Protein AF-A0ABD3DGZ3-F1 (afdb_monomer_lite)

Foldseek 3Di:
DLVVVVLVQQVVLQVPVWWWFKKAFAADPVVRGTPLDMDTGTPDPVRVVVVQVVQAQPAPAWDDDPNDIDGDRDGDHDDDDPDHCPVHVVVVLVVLLPDDDPDPDQSNAMWGWVPIHSNPDPDTDTDGSD

Radius of gyration: 14.49 Å; chains: 1; bounding box: 34×34×34 Å

pLDDT: mean 85.49, std 11.87, range [53.28, 97.69]

InterPro domains:
  IPR007201 Mei2-like, C-terminal RNA recognition motif [PF04059] (12-95)
  IPR035979 RNA-binding domain superfamily [SSF54928] (22-64)

Organism: NCBI:txid1961234

Secondary structure (DSSP, 8-state):
-HHHHHHHHHHHHHHHT--EEEEE--EETTTTEE-S--EEEESSHHHHHHHHHHHTT-EEEEEEETTEEEEEEEE------SS--TT-HHHHHHHHHTS--S---GGGS-EEEEEEE-S--S--EEE---

Sequence (130 aa):
MRHFMLSFLDDYCKTHELEYDFLYLPMDFRKKDNLGYAFVNFTTSVAAQKFKDILQGYKWASFYCQGRLFTSKKVCVITWARIQGVTGVKALVERFKNSSFQCDRLDYLPVILDPPRNGCDRVTRIHLPL

Structure (mmCIF, N/CA/C/O backbone):
data_AF-A0ABD3DGZ3-F1
#
_entry.id   AF-A0ABD3DGZ3-F1
#
loop_
_atom_site.group_PDB
_atom_site.id
_atom_site.type_symbol
_atom_site.label_atom_id
_atom_site.label_alt_id
_atom_site.label_comp_id
_atom_site.label_asym_id
_atom_site.label_entity_id
_atom_site.label_seq_id
_atom_site.pdbx_PDB_ins_code
_atom_site.Cartn_x
_atom_site.Cartn_y
_atom_site.Cartn_z
_atom_site.occupancy
_atom_site.B_iso_or_equiv
_atom_site.auth_seq_id
_atom_site.auth_comp_id
_atom_site.auth_asym_id
_atom_site.auth_atom_id
_atom_site.pdbx_PDB_model_num
ATOM 1 N N . MET A 1 1 ? 12.430 0.367 -3.159 1.00 85.12 1 MET A N 1
ATOM 2 C CA . MET A 1 1 ? 11.124 1.060 -3.098 1.00 85.12 1 MET A CA 1
ATOM 3 C C . MET A 1 1 ? 9.988 0.162 -2.607 1.00 85.12 1 MET A C 1
ATOM 5 O O . MET A 1 1 ? 9.350 0.545 -1.641 1.00 85.12 1 MET A O 1
ATOM 9 N N . ARG A 1 2 ? 9.774 -1.049 -3.157 1.00 88.38 2 ARG A N 1
ATOM 10 C CA . ARG A 1 2 ? 8.766 -2.004 -2.633 1.00 88.38 2 ARG A CA 1
ATOM 11 C C . ARG A 1 2 ? 8.860 -2.227 -1.118 1.00 88.38 2 ARG A C 1
ATOM 13 O O . ARG A 1 2 ? 7.864 -2.092 -0.428 1.00 88.38 2 ARG A O 1
ATOM 20 N N . HIS A 1 3 ? 10.063 -2.488 -0.600 1.00 89.38 3 HIS A N 1
ATOM 21 C CA . HIS A 1 3 ? 10.276 -2.649 0.843 1.00 89.38 3 HIS A CA 1
ATOM 22 C C . HIS A 1 3 ? 9.888 -1.403 1.649 1.00 89.38 3 HIS A C 1
ATOM 24 O O . HIS A 1 3 ? 9.272 -1.536 2.695 1.00 89.38 3 HIS A O 1
ATOM 30 N N . PHE A 1 4 ? 10.221 -0.199 1.167 1.00 91.19 4 PHE A N 1
ATOM 31 C CA . PHE A 1 4 ? 9.792 1.044 1.816 1.00 91.19 4 PHE A CA 1
ATOM 32 C C . PHE A 1 4 ? 8.264 1.114 1.880 1.00 91.19 4 PHE A C 1
ATOM 34 O O . PHE A 1 4 ? 7.719 1.388 2.939 1.00 91.19 4 PHE A O 1
ATOM 41 N N . MET A 1 5 ? 7.581 0.795 0.776 1.00 93.12 5 MET A N 1
ATOM 42 C CA . MET A 1 5 ? 6.121 0.811 0.739 1.00 93.12 5 MET A CA 1
ATOM 43 C C . MET A 1 5 ? 5.504 -0.238 1.674 1.00 93.12 5 MET A C 1
ATOM 45 O O . MET A 1 5 ? 4.528 0.064 2.343 1.00 93.12 5 MET A O 1
ATOM 49 N N . LEU A 1 6 ? 6.083 -1.440 1.766 1.00 93.00 6 LEU A N 1
ATOM 50 C CA . LEU A 1 6 ? 5.641 -2.467 2.716 1.00 93.00 6 LEU A CA 1
ATOM 51 C C . LEU A 1 6 ? 5.806 -2.006 4.169 1.00 93.00 6 LEU A C 1
ATOM 53 O O . LEU A 1 6 ? 4.867 -2.118 4.943 1.00 93.00 6 LEU A O 1
ATOM 57 N N . SER A 1 7 ? 6.966 -1.446 4.529 1.00 92.56 7 SER A N 1
ATOM 58 C CA . SER A 1 7 ? 7.191 -0.895 5.873 1.00 92.56 7 SER A CA 1
ATOM 59 C C . SER A 1 7 ? 6.233 0.255 6.184 1.00 92.56 7 SER A C 1
ATOM 61 O O . SER A 1 7 ? 5.640 0.285 7.252 1.00 92.56 7 SER A O 1
ATOM 63 N N . PHE A 1 8 ? 6.025 1.157 5.223 1.00 94.12 8 PHE A N 1
ATOM 64 C CA . PHE A 1 8 ? 5.062 2.243 5.355 1.00 94.12 8 PHE A CA 1
ATOM 65 C C . PHE A 1 8 ? 3.645 1.708 5.602 1.00 94.12 8 PHE A C 1
ATOM 67 O O . PHE A 1 8 ? 2.985 2.154 6.530 1.00 94.12 8 PHE A O 1
ATOM 74 N N . LEU A 1 9 ? 3.174 0.733 4.815 1.00 95.62 9 LEU A N 1
ATOM 75 C CA . LEU A 1 9 ? 1.852 0.129 5.021 1.00 95.62 9 LEU A CA 1
ATOM 76 C C . LEU A 1 9 ? 1.741 -0.543 6.389 1.00 95.62 9 LEU A C 1
ATOM 78 O O . LEU A 1 9 ? 0.746 -0.332 7.077 1.00 95.62 9 LEU A O 1
ATOM 82 N N . ASP A 1 10 ? 2.757 -1.302 6.790 1.00 95.31 10 ASP A N 1
ATOM 83 C CA . ASP A 1 10 ? 2.805 -1.981 8.083 1.00 95.31 10 ASP A CA 1
ATOM 84 C C . ASP A 1 10 ? 2.661 -1.018 9.263 1.00 95.31 10 ASP A C 1
ATOM 86 O O . ASP A 1 10 ? 1.882 -1.299 10.170 1.00 95.31 10 ASP A O 1
ATOM 90 N N . ASP A 1 11 ? 3.349 0.126 9.245 1.00 94.25 11 ASP A N 1
ATOM 91 C CA . ASP A 1 11 ? 3.290 1.109 10.335 1.00 94.25 11 ASP A CA 1
ATOM 92 C C . ASP A 1 11 ? 1.857 1.632 10.549 1.00 94.25 11 ASP A C 1
ATOM 94 O O . ASP A 1 11 ? 1.362 1.722 11.681 1.00 94.25 11 ASP A O 1
ATOM 98 N N . TYR A 1 12 ? 1.148 1.927 9.454 1.00 94.56 12 TYR A N 1
ATOM 99 C CA . TYR A 1 12 ? -0.249 2.361 9.514 1.00 94.56 12 TYR A CA 1
ATOM 100 C C . TYR A 1 12 ? -1.194 1.220 9.882 1.00 94.56 12 TYR A C 1
ATOM 102 O O . TYR A 1 12 ? -2.108 1.435 10.681 1.00 94.56 12 TYR A O 1
ATOM 110 N N . CYS A 1 13 ? -0.976 0.027 9.330 1.00 95.81 13 CYS A N 1
ATOM 111 C CA . CYS A 1 13 ? -1.805 -1.144 9.598 1.00 95.81 13 CYS A CA 1
ATOM 112 C C . CYS A 1 13 ? -1.724 -1.566 11.064 1.00 95.81 13 CYS A C 1
ATOM 114 O O . CYS A 1 13 ? -2.761 -1.779 11.690 1.00 95.81 13 CYS A O 1
ATOM 116 N N . LYS A 1 14 ? -0.521 -1.548 11.640 1.00 95.25 14 LYS A N 1
ATOM 117 C CA . LYS A 1 14 ? -0.283 -1.869 13.047 1.00 95.25 14 LYS A CA 1
ATOM 118 C C . LYS A 1 14 ? -0.998 -0.902 13.978 1.00 95.25 14 LYS A C 1
ATOM 120 O O . LYS A 1 14 ? -1.572 -1.310 14.979 1.00 95.25 14 LYS A O 1
ATOM 125 N N . THR A 1 15 ? -0.966 0.384 13.643 1.00 95.25 15 THR A N 1
ATOM 126 C CA . THR A 1 15 ? -1.568 1.440 14.467 1.00 95.25 15 THR A CA 1
ATOM 127 C C . THR A 1 15 ? -3.099 1.425 14.415 1.00 95.25 15 THR A C 1
ATOM 129 O O . THR A 1 15 ? -3.749 1.865 15.358 1.00 95.25 15 THR A O 1
ATOM 132 N N . HIS A 1 16 ? -3.690 0.938 13.320 1.00 95.56 16 HIS A N 1
ATOM 133 C CA . HIS A 1 16 ? -5.129 1.062 13.059 1.00 95.56 16 HIS A CA 1
ATOM 134 C C . HIS A 1 16 ? -5.868 -0.275 12.949 1.00 95.56 16 HIS A C 1
ATOM 136 O O . HIS A 1 16 ? -7.049 -0.254 12.581 1.00 95.56 16 HIS A O 1
ATOM 142 N N . GLU A 1 17 ? -5.191 -1.384 13.262 1.00 94.88 17 GLU A N 1
ATOM 143 C CA . GLU A 1 17 ? -5.706 -2.758 13.191 1.00 94.88 17 GLU A CA 1
ATOM 144 C C . GLU A 1 17 ? -6.256 -3.088 11.796 1.00 94.88 17 GLU A C 1
ATOM 146 O O . GLU A 1 17 ? -7.408 -3.483 11.620 1.00 94.88 17 GLU A O 1
ATOM 151 N N . LEU A 1 18 ? -5.433 -2.840 10.774 1.00 96.50 18 LEU A N 1
ATOM 152 C CA . LEU A 1 18 ? -5.766 -3.103 9.373 1.00 96.50 18 LEU A CA 1
ATOM 153 C C . LEU A 1 18 ? -4.923 -4.253 8.834 1.00 96.50 18 LEU A C 1
ATOM 155 O O . LEU A 1 18 ? -3.803 -4.474 9.284 1.00 96.50 18 LEU A O 1
ATOM 159 N N . GLU A 1 19 ? -5.439 -4.926 7.810 1.00 95.25 19 GLU A N 1
ATOM 160 C CA . GLU A 1 19 ? -4.749 -6.019 7.134 1.00 95.25 19 GLU A CA 1
ATOM 161 C C . GLU A 1 19 ? -4.810 -5.874 5.619 1.00 95.25 19 GLU A C 1
ATOM 163 O O . GLU A 1 19 ? -5.842 -5.503 5.049 1.00 95.25 19 GLU A O 1
ATOM 168 N N . TYR A 1 20 ? -3.700 -6.199 4.960 1.00 94.31 20 TYR A N 1
ATOM 169 C CA . TYR A 1 20 ? -3.582 -6.183 3.508 1.00 94.31 20 TYR A CA 1
ATOM 170 C C . TYR A 1 20 ? -2.851 -7.425 2.999 1.00 94.31 20 TYR A C 1
ATOM 172 O O . TYR A 1 20 ? -1.909 -7.922 3.616 1.00 94.31 20 TYR A O 1
ATOM 180 N N . ASP A 1 21 ? -3.300 -7.941 1.860 1.00 92.56 21 ASP A N 1
ATOM 181 C CA . ASP A 1 21 ? -2.869 -9.232 1.312 1.00 92.56 21 ASP A CA 1
ATOM 182 C C . ASP A 1 21 ? -2.261 -9.118 -0.097 1.00 92.56 21 ASP A C 1
ATOM 184 O O . ASP A 1 21 ? -1.768 -10.097 -0.661 1.00 92.56 21 ASP A O 1
ATOM 188 N N . PHE A 1 22 ? -2.229 -7.907 -0.659 1.00 91.81 22 PHE A N 1
ATOM 189 C CA . PHE A 1 22 ? -1.643 -7.640 -1.967 1.00 91.81 22 PHE A CA 1
ATOM 190 C C . PHE A 1 22 ? -1.005 -6.255 -2.036 1.00 91.81 22 PHE A C 1
ATOM 192 O O . PHE A 1 22 ? -1.586 -5.263 -1.588 1.00 91.81 22 PHE A O 1
ATOM 199 N N . LEU A 1 23 ? 0.155 -6.177 -2.690 1.00 92.25 23 LEU A N 1
ATOM 200 C CA . LEU A 1 23 ? 0.799 -4.925 -3.075 1.00 92.25 23 LEU A CA 1
ATOM 201 C C . LEU A 1 23 ? 1.365 -5.037 -4.492 1.00 92.25 23 LEU A C 1
ATOM 203 O O . LEU A 1 23 ? 2.109 -5.961 -4.814 1.00 92.25 23 LEU A O 1
ATOM 207 N N . TYR A 1 24 ?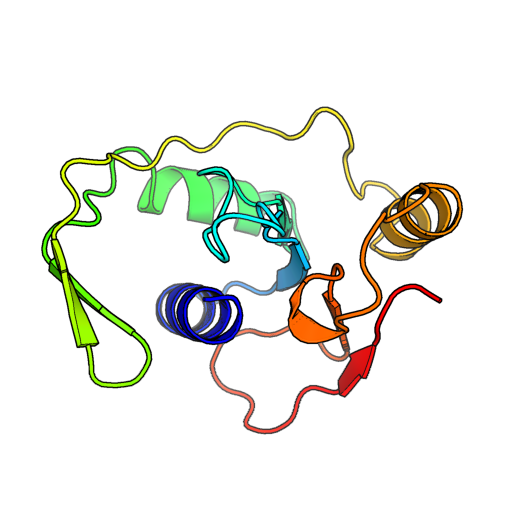 1.118 -4.022 -5.311 1.00 90.69 24 TYR A N 1
ATOM 208 C CA . TYR A 1 24 ? 1.829 -3.821 -6.564 1.00 90.69 24 TYR A CA 1
ATOM 209 C C . TYR A 1 24 ? 2.278 -2.370 -6.695 1.00 90.69 24 TYR A C 1
ATOM 211 O O . TYR A 1 24 ? 1.458 -1.455 -6.679 1.00 90.69 24 TYR A O 1
ATOM 219 N N . LEU A 1 25 ? 3.586 -2.164 -6.850 1.00 92.12 25 LEU A N 1
ATOM 220 C CA . LEU A 1 25 ? 4.198 -0.862 -7.100 1.00 92.12 25 LEU A CA 1
ATOM 221 C C . LEU A 1 25 ? 4.869 -0.890 -8.483 1.00 92.12 25 LEU A C 1
ATOM 223 O O . LEU A 1 25 ? 6.011 -1.341 -8.583 1.00 92.12 25 LEU A O 1
ATOM 227 N N . PRO A 1 26 ? 4.180 -0.439 -9.545 1.00 89.56 26 PRO A N 1
ATOM 228 C CA . PRO A 1 26 ? 4.749 -0.358 -10.883 1.00 89.56 26 PRO A CA 1
ATOM 229 C C . PRO A 1 26 ? 6.033 0.472 -10.937 1.00 89.56 26 PRO A C 1
ATOM 231 O O . PRO A 1 26 ? 6.117 1.566 -10.369 1.00 89.56 26 PRO A O 1
ATOM 234 N N . MET A 1 27 ? 7.013 -0.032 -11.684 1.00 89.00 27 MET A N 1
ATOM 235 C CA . MET A 1 27 ? 8.335 0.572 -11.834 1.00 89.00 27 MET A CA 1
ATOM 236 C C . MET A 1 27 ? 8.617 0.902 -13.302 1.00 89.00 27 MET A C 1
ATOM 238 O O . MET A 1 27 ? 8.347 0.098 -14.190 1.00 89.00 27 MET A O 1
ATOM 242 N N . ASP A 1 28 ? 9.214 2.066 -13.555 1.00 86.25 28 ASP A N 1
ATOM 243 C CA . ASP A 1 28 ? 9.913 2.353 -14.805 1.00 86.25 28 ASP A CA 1
ATOM 244 C C . ASP A 1 28 ? 11.250 1.600 -14.788 1.00 86.25 28 ASP A C 1
ATOM 246 O O . ASP A 1 28 ? 12.173 1.948 -14.045 1.00 86.25 28 ASP A O 1
ATOM 250 N N . PHE A 1 29 ? 11.368 0.557 -15.611 1.00 80.31 29 PHE A N 1
ATOM 251 C CA . PHE A 1 29 ? 12.554 -0.304 -15.651 1.00 80.31 29 PHE A CA 1
ATOM 252 C C . PHE A 1 29 ? 13.816 0.417 -16.131 1.00 80.31 29 PHE A C 1
ATOM 254 O O . PHE A 1 29 ? 14.921 0.050 -15.731 1.00 80.31 29 PHE A O 1
ATOM 261 N N . ARG A 1 30 ? 13.663 1.461 -16.955 1.00 81.81 30 ARG A N 1
ATOM 262 C CA . ARG A 1 30 ? 14.788 2.245 -17.477 1.00 81.81 30 ARG A CA 1
ATOM 263 C C . ARG A 1 30 ? 15.297 3.209 -16.416 1.00 81.81 30 ARG A C 1
ATOM 265 O O . ARG A 1 30 ? 16.499 3.279 -16.175 1.00 81.81 30 ARG A O 1
ATOM 272 N N . LYS A 1 31 ? 14.380 3.919 -15.752 1.00 84.31 31 LYS A N 1
ATOM 273 C CA . LYS A 1 31 ? 14.716 4.912 -14.717 1.00 84.31 31 LYS A CA 1
ATOM 274 C C . LYS A 1 31 ? 14.971 4.299 -13.341 1.00 84.31 31 LYS A C 1
ATOM 276 O O . LYS A 1 31 ? 15.533 4.969 -12.481 1.00 84.31 31 LYS A O 1
ATOM 281 N N . LYS A 1 32 ? 14.584 3.035 -13.137 1.00 82.50 32 LYS A N 1
ATOM 282 C CA . LYS A 1 32 ? 14.633 2.321 -11.849 1.00 82.50 32 LYS A CA 1
ATOM 283 C C . LYS A 1 32 ? 13.881 3.060 -10.736 1.00 82.50 32 LYS A C 1
ATOM 285 O O . LYS A 1 32 ? 14.260 2.978 -9.569 1.00 82.50 32 LYS A O 1
ATOM 290 N N . ASP A 1 33 ? 12.805 3.751 -11.101 1.00 86.75 33 ASP A N 1
ATOM 291 C CA . ASP A 1 33 ? 11.943 4.491 -10.180 1.00 86.75 33 ASP A CA 1
ATOM 292 C C . ASP A 1 33 ? 10.484 4.055 -10.342 1.00 86.75 33 ASP A C 1
ATOM 294 O O . ASP A 1 33 ? 10.106 3.459 -11.347 1.00 86.75 33 ASP A O 1
ATOM 298 N N . ASN A 1 34 ? 9.667 4.310 -9.331 1.00 90.56 34 ASN A N 1
ATOM 299 C CA . ASN A 1 34 ? 8.247 3.993 -9.354 1.00 90.56 34 ASN A CA 1
ATOM 300 C C . ASN A 1 34 ? 7.479 4.943 -10.287 1.00 90.56 34 ASN A C 1
ATOM 302 O O . ASN A 1 34 ? 7.841 6.108 -10.447 1.00 90.56 34 ASN A O 1
ATOM 306 N N . LEU A 1 35 ? 6.372 4.466 -10.858 1.00 91.25 35 LEU A N 1
ATOM 307 C CA . LEU A 1 35 ? 5.524 5.270 -11.748 1.00 91.25 35 LEU A CA 1
ATOM 308 C C . LEU A 1 35 ? 4.630 6.284 -11.007 1.00 91.25 35 LEU A C 1
ATOM 310 O O . LEU A 1 35 ? 3.858 7.000 -11.640 1.00 91.25 35 LEU A O 1
ATOM 314 N N . GLY A 1 36 ? 4.735 6.381 -9.677 1.00 92.19 36 GLY A N 1
ATOM 315 C CA . GLY A 1 36 ? 3.992 7.344 -8.863 1.00 92.19 36 GLY A CA 1
ATOM 316 C C . GLY A 1 36 ? 2.632 6.864 -8.359 1.00 92.19 36 GLY A C 1
ATOM 317 O O . GLY A 1 36 ? 1.894 7.671 -7.804 1.00 92.19 36 GLY A O 1
ATOM 318 N N . TYR A 1 37 ? 2.307 5.582 -8.523 1.00 93.44 37 TYR A N 1
ATOM 319 C CA . TYR A 1 37 ? 1.085 4.972 -8.002 1.00 93.44 37 TYR A CA 1
ATOM 320 C C . TYR A 1 37 ? 1.342 3.528 -7.569 1.00 93.44 37 TYR A C 1
ATOM 322 O O . TYR A 1 37 ? 2.323 2.917 -7.991 1.00 93.44 37 TYR A O 1
ATOM 330 N N . ALA A 1 38 ? 0.460 2.992 -6.729 1.00 94.06 38 ALA A N 1
ATOM 331 C CA . ALA A 1 38 ? 0.488 1.612 -6.263 1.00 94.06 38 ALA A CA 1
ATOM 332 C C . ALA A 1 38 ? -0.938 1.058 -6.166 1.00 94.06 38 ALA A C 1
ATOM 334 O O . ALA A 1 38 ? -1.893 1.815 -5.993 1.00 94.06 38 ALA A O 1
ATOM 335 N N . PHE A 1 39 ? -1.065 -0.263 -6.240 1.00 92.88 39 PHE A N 1
ATOM 336 C CA . PHE A 1 39 ? -2.285 -0.987 -5.904 1.00 92.88 39 PHE A CA 1
ATOM 337 C C . PHE A 1 39 ? -2.073 -1.736 -4.596 1.00 92.88 39 PHE A C 1
ATOM 339 O O . PHE A 1 39 ? -1.063 -2.420 -4.435 1.00 92.88 39 PHE A O 1
ATOM 346 N N . VAL A 1 40 ? -3.035 -1.622 -3.688 1.00 94.50 40 VAL A N 1
ATOM 347 C CA . VAL A 1 40 ? -3.048 -2.325 -2.405 1.00 94.50 40 VAL A CA 1
ATOM 348 C C . VAL A 1 40 ? -4.424 -2.955 -2.247 1.00 94.50 40 VAL A C 1
ATOM 350 O O . VAL A 1 40 ? -5.425 -2.274 -2.475 1.00 94.50 40 VAL A O 1
ATOM 353 N N . ASN A 1 41 ? -4.475 -4.237 -1.891 1.00 93.62 41 ASN A N 1
ATOM 354 C CA . ASN A 1 41 ? -5.727 -4.894 -1.523 1.00 93.62 41 ASN A CA 1
ATOM 355 C C . ASN A 1 41 ? -5.754 -5.069 -0.006 1.00 93.62 41 ASN A C 1
ATOM 357 O O . ASN A 1 41 ? -4.866 -5.707 0.556 1.00 93.62 41 ASN A O 1
ATOM 361 N N . PHE A 1 42 ? -6.756 -4.476 0.637 1.00 94.62 42 PHE A N 1
ATOM 362 C CA . PHE A 1 42 ? -7.052 -4.727 2.043 1.00 94.62 42 PHE A CA 1
ATOM 363 C C . PHE A 1 42 ? -7.988 -5.929 2.156 1.00 94.62 42 PHE A C 1
ATOM 365 O O . PHE A 1 42 ? -8.828 -6.142 1.279 1.00 94.62 42 PHE A O 1
ATOM 372 N N . THR A 1 43 ? -7.874 -6.686 3.246 1.00 92.81 43 THR A N 1
ATOM 373 C CA . THR A 1 43 ? -8.667 -7.910 3.462 1.00 92.81 43 THR A CA 1
ATOM 374 C C . THR A 1 43 ? -10.160 -7.625 3.640 1.00 92.81 43 THR A C 1
ATOM 376 O O . THR A 1 43 ? -10.993 -8.498 3.404 1.00 92.81 43 THR A O 1
ATOM 379 N N . THR A 1 44 ? -10.523 -6.390 4.008 1.00 92.94 44 THR A N 1
ATOM 380 C CA . THR A 1 44 ? -11.915 -5.933 4.108 1.00 92.94 44 THR A CA 1
ATOM 381 C C . THR A 1 44 ? -12.116 -4.563 3.459 1.00 92.94 44 THR A C 1
ATOM 383 O O . THR A 1 44 ? -11.224 -3.709 3.445 1.00 92.94 44 THR A O 1
ATOM 386 N N . SER A 1 45 ? -13.329 -4.312 2.956 1.00 93.38 45 SER A N 1
ATOM 387 C CA . SER A 1 45 ? -13.714 -3.007 2.399 1.00 93.38 45 SER A CA 1
ATOM 388 C C . SER A 1 45 ? -13.683 -1.891 3.448 1.00 93.38 45 SER A C 1
ATOM 390 O O . SER A 1 45 ? -13.293 -0.766 3.139 1.00 93.38 45 SER A O 1
ATOM 392 N N . VAL A 1 46 ? -14.034 -2.212 4.698 1.00 95.75 46 VAL A N 1
ATOM 393 C CA . VAL A 1 46 ? -13.970 -1.286 5.838 1.00 95.75 46 VAL A CA 1
ATOM 394 C C . VAL A 1 46 ? -12.527 -0.856 6.101 1.00 95.75 46 VAL A C 1
ATOM 396 O O . VAL A 1 46 ? -12.273 0.337 6.260 1.00 95.75 46 VAL A O 1
ATOM 399 N N . ALA A 1 47 ? -11.571 -1.792 6.074 1.00 96.12 47 ALA A N 1
ATOM 400 C CA . ALA A 1 47 ? -10.155 -1.467 6.219 1.00 96.12 47 ALA A CA 1
ATOM 401 C C . ALA A 1 47 ? -9.653 -0.574 5.074 1.00 96.12 47 ALA A C 1
ATOM 403 O O . ALA A 1 47 ? -8.974 0.420 5.329 1.00 96.12 47 ALA A O 1
ATOM 404 N N . ALA A 1 48 ? -10.047 -0.867 3.829 1.00 95.94 48 ALA A N 1
ATOM 405 C CA . ALA A 1 48 ? -9.686 -0.048 2.672 1.00 95.94 48 ALA A CA 1
ATOM 406 C C . ALA A 1 48 ? -10.220 1.393 2.784 1.00 95.94 48 ALA A C 1
ATOM 408 O O . ALA A 1 48 ? -9.497 2.351 2.504 1.00 95.94 48 ALA A O 1
ATOM 409 N N . GLN A 1 49 ? -11.476 1.552 3.214 1.00 97.25 49 GLN A N 1
ATOM 410 C CA . GLN A 1 49 ? -12.098 2.859 3.438 1.00 97.25 49 GLN A CA 1
ATOM 411 C C . GLN A 1 49 ? -11.403 3.616 4.577 1.00 97.25 49 GLN A C 1
ATOM 413 O O . GLN A 1 49 ? -10.989 4.755 4.378 1.00 97.25 49 GLN A O 1
ATOM 418 N N . LYS A 1 50 ? -11.172 2.968 5.726 1.00 97.69 50 LYS A N 1
ATOM 419 C CA . LYS A 1 50 ? -10.467 3.576 6.865 1.00 97.69 50 LYS A CA 1
ATOM 420 C C . LYS A 1 50 ? -9.056 4.025 6.479 1.00 97.69 50 LYS A C 1
ATOM 422 O O . LYS A 1 50 ? -8.660 5.143 6.790 1.00 97.69 50 LYS A O 1
ATOM 427 N N . PHE A 1 51 ? -8.314 3.196 5.747 1.00 97.44 51 PHE A N 1
ATOM 428 C CA . PHE A 1 51 ? -6.981 3.548 5.259 1.00 97.44 51 PHE A CA 1
ATOM 429 C C . PHE A 1 51 ? -7.003 4.751 4.308 1.00 97.44 51 PHE A C 1
ATOM 431 O O . PHE A 1 51 ? -6.162 5.646 4.417 1.00 97.44 51 PHE A O 1
ATOM 438 N N . LYS A 1 52 ? -7.984 4.794 3.397 1.00 97.69 52 LYS A N 1
ATOM 439 C CA . LYS A 1 52 ? -8.209 5.944 2.519 1.00 97.69 52 LYS A CA 1
ATOM 440 C C . LYS A 1 52 ? -8.432 7.215 3.331 1.00 97.69 52 LYS A C 1
ATOM 442 O O . LYS A 1 52 ? -7.764 8.205 3.059 1.00 97.69 52 LYS A O 1
ATOM 447 N N . ASP A 1 53 ? -9.311 7.181 4.325 1.00 97.50 53 ASP A N 1
ATOM 448 C CA . ASP A 1 53 ? -9.637 8.357 5.139 1.00 97.50 53 ASP A CA 1
ATOM 449 C C . A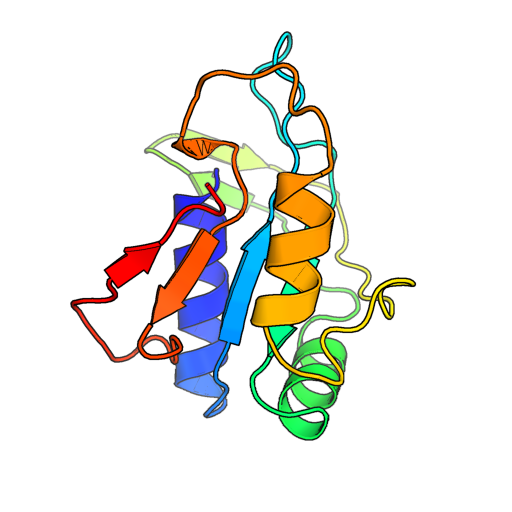SP A 1 53 ? -8.429 8.858 5.947 1.00 97.50 53 ASP A C 1
ATOM 451 O O . ASP A 1 53 ? -8.244 10.064 6.091 1.00 97.50 53 ASP A O 1
ATOM 455 N N . ILE A 1 54 ? -7.559 7.948 6.403 1.00 95.81 54 ILE A N 1
ATOM 456 C CA . ILE A 1 54 ? -6.326 8.286 7.133 1.00 95.81 54 ILE A CA 1
ATOM 457 C C . ILE A 1 54 ? -5.281 8.948 6.222 1.00 95.81 54 ILE A C 1
ATOM 459 O O . ILE A 1 54 ? -4.624 9.907 6.627 1.00 95.81 54 ILE A O 1
ATOM 463 N N . LEU A 1 55 ? -5.074 8.418 5.012 1.00 96.38 55 LEU A N 1
ATOM 464 C CA . LEU A 1 55 ? -3.965 8.832 4.145 1.00 96.38 55 LEU A CA 1
ATOM 465 C C . LEU A 1 55 ? -4.344 9.782 3.011 1.00 96.38 55 LEU A C 1
ATOM 467 O O . LEU A 1 55 ? -3.459 10.245 2.279 1.00 96.38 55 LEU A O 1
ATOM 471 N N . GLN A 1 56 ? -5.623 10.099 2.840 1.00 97.06 56 GLN A N 1
ATOM 472 C CA . GLN A 1 56 ? -6.038 11.083 1.853 1.00 97.06 56 GLN A CA 1
ATOM 473 C C . GLN A 1 56 ? -5.372 12.434 2.153 1.00 97.06 56 GLN A C 1
ATOM 475 O O . GLN A 1 56 ? -5.523 12.998 3.232 1.00 97.06 56 GLN A O 1
ATOM 480 N N . GLY A 1 57 ? -4.617 12.971 1.191 1.00 95.88 57 GLY A N 1
ATOM 481 C CA . GLY A 1 57 ? -3.887 14.226 1.384 1.00 95.88 57 GLY A CA 1
ATOM 482 C C . GLY A 1 57 ? -2.559 14.087 2.139 1.00 95.88 57 GLY A C 1
ATOM 483 O O . GLY A 1 57 ? -1.927 15.103 2.441 1.00 95.88 57 GLY A O 1
ATOM 484 N N . TYR A 1 58 ? -2.095 12.863 2.420 1.00 96.00 58 TYR A N 1
ATOM 485 C CA . TYR A 1 58 ? -0.816 12.632 3.093 1.00 96.00 58 TYR A CA 1
ATOM 486 C C . TYR A 1 58 ? 0.360 13.208 2.293 1.00 96.00 58 TYR A C 1
ATOM 488 O O . TYR A 1 58 ? 0.516 12.941 1.100 1.00 96.00 58 TYR A O 1
ATOM 496 N N . LYS A 1 59 ? 1.220 13.993 2.946 1.00 95.94 59 LYS A N 1
ATOM 497 C CA . LYS A 1 59 ? 2.402 14.599 2.320 1.00 95.94 59 LYS A CA 1
ATOM 498 C C . LYS A 1 59 ? 3.613 13.706 2.548 1.00 95.94 59 LYS A C 1
ATOM 500 O O . LYS A 1 59 ? 4.041 13.542 3.683 1.00 95.94 59 LYS A O 1
ATOM 505 N N . TRP A 1 60 ? 4.212 13.213 1.466 1.00 92.31 60 TRP A N 1
ATOM 506 C CA . TRP A 1 60 ? 5.397 12.350 1.553 1.00 92.31 60 TRP A CA 1
ATOM 507 C C . TRP A 1 60 ? 6.625 13.063 2.134 1.00 92.31 60 TRP A C 1
ATOM 509 O O . TRP A 1 60 ? 7.485 12.399 2.700 1.00 92.31 60 TRP A O 1
ATOM 519 N N . ALA A 1 61 ? 6.694 14.395 2.004 1.00 92.25 61 ALA A N 1
ATOM 520 C CA . ALA A 1 61 ? 7.718 15.258 2.596 1.00 92.25 61 ALA A CA 1
ATOM 521 C C . ALA A 1 61 ? 9.130 14.661 2.470 1.00 92.25 61 ALA A C 1
ATOM 523 O O . ALA A 1 61 ? 9.596 14.467 1.350 1.00 92.25 61 ALA A O 1
ATOM 524 N N . SER A 1 62 ? 9.799 14.355 3.580 1.00 93.00 62 SER A N 1
ATOM 525 C CA . SER A 1 62 ? 11.125 13.743 3.576 1.00 93.00 62 SER A CA 1
ATOM 526 C C . SER A 1 62 ? 11.077 12.347 4.184 1.00 93.00 62 SER A C 1
ATOM 528 O O . SER A 1 62 ? 10.581 12.180 5.295 1.00 93.00 62 SER A O 1
ATOM 530 N N . PHE A 1 63 ? 11.622 11.352 3.486 1.00 89.69 63 PHE A N 1
ATOM 531 C CA . PHE A 1 63 ? 11.671 9.970 3.966 1.00 89.69 63 PHE A CA 1
ATOM 532 C C . PHE A 1 63 ? 12.971 9.275 3.563 1.00 89.69 63 PHE A C 1
ATOM 534 O O . PHE A 1 63 ? 13.569 9.578 2.529 1.00 89.69 63 PHE A O 1
ATOM 541 N N . TYR A 1 64 ? 13.407 8.314 4.375 1.00 88.62 64 TYR A N 1
ATOM 542 C CA . TYR A 1 64 ? 14.569 7.488 4.066 1.00 88.62 64 TYR A CA 1
ATOM 543 C C . TYR A 1 64 ? 14.146 6.216 3.334 1.00 88.62 64 TYR A C 1
ATOM 545 O O . TYR A 1 64 ? 13.232 5.510 3.752 1.00 88.62 64 TYR A O 1
ATOM 553 N N . CYS A 1 65 ? 14.850 5.879 2.259 1.00 85.44 65 CYS A N 1
ATOM 554 C CA . CYS A 1 65 ? 14.713 4.595 1.583 1.00 85.44 65 CYS A CA 1
ATOM 555 C C . CYS A 1 65 ? 16.107 4.067 1.234 1.00 85.44 65 CYS A C 1
ATOM 557 O O . CYS A 1 65 ? 16.866 4.721 0.523 1.00 85.44 65 CYS A O 1
ATOM 559 N N . GLN A 1 66 ? 16.446 2.870 1.729 1.00 84.81 66 GLN A N 1
ATOM 560 C CA . GLN A 1 66 ? 17.746 2.217 1.491 1.00 84.81 66 GLN A CA 1
ATOM 561 C C . GLN A 1 66 ? 18.946 3.119 1.852 1.00 84.81 66 GLN A C 1
ATOM 563 O O . GLN A 1 66 ? 19.886 3.267 1.075 1.00 84.81 66 GLN A O 1
ATOM 568 N N . GLY A 1 67 ? 18.881 3.779 3.013 1.00 86.56 67 GLY A N 1
ATOM 569 C CA . GLY A 1 67 ? 19.947 4.661 3.509 1.00 86.56 67 GLY A CA 1
ATOM 570 C C . GLY A 1 67 ? 20.064 6.012 2.794 1.00 86.56 67 GLY A C 1
ATOM 571 O O . GLY A 1 67 ? 20.938 6.802 3.134 1.00 86.56 67 GLY A O 1
ATOM 572 N N . ARG A 1 68 ? 19.190 6.308 1.823 1.00 89.50 68 ARG A N 1
ATOM 573 C CA . ARG A 1 68 ? 19.152 7.592 1.110 1.00 89.50 68 ARG A CA 1
ATOM 574 C C . ARG A 1 68 ? 17.944 8.413 1.540 1.00 89.50 68 ARG A C 1
ATOM 576 O O . ARG A 1 68 ? 16.848 7.869 1.657 1.00 89.50 68 ARG A O 1
ATOM 583 N N . LEU A 1 69 ? 18.153 9.711 1.749 1.00 91.19 69 LEU A N 1
ATOM 584 C CA . LEU A 1 69 ? 17.089 10.674 2.020 1.00 91.19 69 LEU A CA 1
ATOM 585 C C . LEU A 1 69 ? 16.432 11.103 0.704 1.00 91.19 69 LEU A C 1
ATOM 587 O O . LEU A 1 69 ? 17.117 11.525 -0.227 1.00 91.19 69 LEU A O 1
ATOM 591 N N . PHE A 1 70 ? 15.110 11.014 0.644 1.00 90.12 70 PHE A N 1
ATOM 592 C CA . PHE A 1 70 ? 14.293 11.494 -0.462 1.00 90.12 70 PHE A CA 1
ATOM 593 C C . PHE A 1 70 ? 13.431 12.651 0.016 1.00 90.12 70 PHE A C 1
ATOM 595 O O . PHE A 1 70 ? 12.820 12.558 1.077 1.00 90.12 70 PHE A O 1
ATOM 602 N N . THR A 1 71 ? 13.336 13.698 -0.802 1.00 92.62 71 THR A N 1
ATOM 603 C CA . THR A 1 71 ? 12.425 14.823 -0.574 1.00 92.62 71 THR A CA 1
ATOM 604 C C . THR A 1 71 ? 11.386 14.848 -1.684 1.00 92.62 71 THR A C 1
ATOM 606 O O . THR A 1 71 ? 11.711 14.936 -2.868 1.00 92.62 71 THR A O 1
ATOM 609 N N . SER A 1 72 ? 10.120 14.777 -1.305 1.00 92.06 72 SER A N 1
ATOM 610 C CA . SER A 1 72 ? 8.973 14.688 -2.190 1.00 92.06 72 SER A CA 1
ATOM 611 C C . SER A 1 72 ? 7.975 15.794 -1.878 1.00 92.06 72 SER A C 1
ATOM 613 O O . SER A 1 72 ? 7.505 15.951 -0.754 1.00 92.06 72 SER A O 1
ATOM 615 N N . LYS A 1 73 ? 7.592 16.534 -2.920 1.00 94.62 73 LYS A N 1
ATOM 616 C CA . LYS A 1 73 ? 6.465 17.477 -2.876 1.00 94.62 73 LYS A CA 1
ATOM 617 C C . LYS A 1 73 ? 5.124 16.791 -3.171 1.00 94.62 73 LYS A C 1
ATOM 619 O O . LYS A 1 73 ? 4.099 17.463 -3.217 1.00 94.62 73 LYS A O 1
ATOM 624 N N . LYS A 1 74 ? 5.127 15.476 -3.430 1.00 93.25 74 LYS A N 1
ATOM 625 C CA . LYS A 1 74 ? 3.918 14.732 -3.796 1.00 93.25 74 LYS A CA 1
ATOM 626 C C . LYS A 1 74 ? 2.976 14.624 -2.598 1.00 93.25 74 LYS A C 1
ATOM 628 O O . LYS A 1 74 ? 3.410 14.449 -1.458 1.00 93.25 74 LYS A O 1
ATOM 633 N N . VAL A 1 75 ? 1.688 14.659 -2.907 1.00 95.94 75 VAL A N 1
ATOM 634 C CA . VAL A 1 75 ? 0.587 14.460 -1.967 1.00 95.94 75 VAL A CA 1
ATOM 635 C C . VAL A 1 75 ? -0.151 13.188 -2.374 1.00 95.94 75 VAL A C 1
ATOM 637 O O . VAL A 1 75 ? -0.424 12.985 -3.556 1.00 95.94 75 VAL A O 1
ATOM 640 N N . CYS A 1 76 ? -0.413 12.310 -1.414 1.00 96.06 76 CYS A N 1
ATOM 641 C CA . CYS A 1 76 ? -1.111 11.054 -1.621 1.00 96.06 76 CYS A CA 1
ATOM 642 C C . CYS A 1 76 ? -2.586 11.310 -1.946 1.00 96.06 76 CYS A C 1
ATOM 644 O O . CYS A 1 76 ? -3.270 12.065 -1.251 1.00 96.06 76 CYS A O 1
ATOM 646 N N . VAL A 1 77 ? -3.072 10.649 -2.993 1.00 96.88 77 VAL A N 1
ATOM 647 C CA . VAL A 1 77 ? -4.485 10.612 -3.364 1.00 96.88 77 VAL A CA 1
ATOM 648 C C . VAL A 1 77 ? -4.859 9.152 -3.539 1.00 96.88 77 VAL A C 1
ATOM 650 O O . VAL A 1 77 ? -4.235 8.443 -4.329 1.00 96.88 77 VAL A O 1
ATOM 653 N N . ILE A 1 78 ? -5.880 8.707 -2.811 1.00 96.75 78 ILE A N 1
ATOM 654 C CA . ILE A 1 78 ? -6.349 7.326 -2.855 1.00 96.75 78 ILE A CA 1
ATOM 655 C C . ILE A 1 78 ? -7.675 7.285 -3.609 1.00 96.75 78 ILE A C 1
ATOM 657 O O . ILE A 1 78 ? -8.645 7.972 -3.280 1.00 96.75 78 ILE A O 1
ATOM 661 N N . THR A 1 79 ? -7.718 6.452 -4.644 1.00 95.69 79 THR A N 1
ATOM 662 C CA . THR A 1 79 ? -8.913 6.205 -5.455 1.00 95.69 79 THR A CA 1
ATOM 663 C C . THR A 1 79 ? -9.176 4.712 -5.536 1.00 95.69 79 THR A C 1
ATOM 665 O O . THR A 1 79 ? -8.271 3.895 -5.362 1.00 95.69 79 THR A O 1
ATOM 668 N N . TRP A 1 80 ? -10.430 4.345 -5.780 1.00 94.75 80 TRP A N 1
ATOM 669 C CA . TRP A 1 80 ? -10.790 2.948 -5.968 1.00 94.75 80 TRP A CA 1
ATOM 670 C C . TRP A 1 80 ? -10.243 2.449 -7.300 1.00 94.75 80 TRP A C 1
ATOM 672 O O . TRP A 1 80 ? -10.500 3.040 -8.350 1.00 94.75 80 TRP A O 1
ATOM 682 N N . ALA A 1 81 ? -9.492 1.351 -7.263 1.00 89.31 81 ALA A N 1
ATOM 683 C CA . ALA A 1 81 ? -8.989 0.727 -8.474 1.00 89.31 81 ALA A CA 1
ATOM 684 C C . ALA A 1 81 ? -10.155 0.248 -9.354 1.00 89.31 81 ALA A C 1
ATOM 686 O O . ALA A 1 81 ? -11.131 -0.315 -8.864 1.00 89.31 81 ALA A O 1
ATOM 687 N N . ARG A 1 82 ? -10.035 0.398 -10.676 1.00 85.00 82 ARG A N 1
ATOM 688 C CA . ARG A 1 82 ? -11.013 -0.169 -11.623 1.00 85.00 82 ARG A CA 1
ATOM 689 C C . ARG A 1 82 ? -11.119 -1.693 -11.494 1.00 85.00 82 ARG A C 1
ATOM 691 O O . ARG A 1 82 ? -12.163 -2.272 -11.771 1.00 85.00 82 ARG A O 1
ATOM 698 N N . ILE A 1 83 ? -10.016 -2.335 -11.117 1.00 80.12 83 ILE A N 1
ATOM 699 C CA . ILE A 1 83 ? -9.936 -3.767 -10.845 1.00 80.12 83 ILE A CA 1
ATOM 700 C C . ILE A 1 83 ? -10.037 -3.935 -9.336 1.00 80.12 83 ILE A C 1
ATOM 702 O O . ILE A 1 83 ? -9.139 -3.511 -8.615 1.00 80.12 83 ILE A O 1
ATOM 706 N N . GLN A 1 84 ? -11.128 -4.531 -8.877 1.00 81.25 84 GLN A N 1
ATOM 707 C CA . GLN A 1 84 ? -11.356 -4.814 -7.467 1.00 81.25 84 GLN A CA 1
ATOM 708 C C . GLN A 1 84 ? -11.133 -6.306 -7.208 1.00 81.25 84 GLN A C 1
ATOM 710 O O . GLN A 1 84 ? -11.588 -7.142 -7.989 1.00 81.25 84 GLN A O 1
ATOM 715 N N . GLY A 1 85 ? -10.464 -6.647 -6.106 1.00 68.50 85 GLY A N 1
ATOM 716 C CA . GLY A 1 85 ? -10.260 -8.027 -5.651 1.00 68.50 85 GLY A CA 1
ATOM 717 C C . GLY A 1 85 ? -11.512 -8.644 -5.023 1.00 68.50 85 GLY A C 1
ATOM 718 O O . GLY A 1 85 ? -11.406 -9.310 -4.002 1.00 68.50 85 GLY A O 1
ATOM 719 N N . VAL A 1 86 ? -12.704 -8.394 -5.580 1.00 57.72 86 VAL A N 1
ATOM 720 C CA . VAL A 1 86 ? -14.002 -8.719 -4.946 1.00 57.72 86 VAL A CA 1
ATOM 721 C C . VAL A 1 86 ? -14.183 -10.227 -4.730 1.00 57.72 86 VAL A C 1
ATOM 723 O O . VAL A 1 86 ? -14.829 -10.641 -3.776 1.00 57.72 86 VAL A O 1
ATOM 726 N N . THR A 1 87 ? -13.569 -11.057 -5.578 1.00 56.75 87 THR A N 1
ATOM 727 C CA . THR A 1 87 ? -13.510 -12.524 -5.426 1.00 56.75 87 THR A CA 1
ATOM 728 C C . THR A 1 87 ? -12.183 -13.002 -4.812 1.00 56.75 87 THR A C 1
ATOM 730 O O . THR A 1 87 ? -11.784 -14.153 -4.987 1.00 56.75 87 THR A O 1
ATOM 733 N N . GLY A 1 88 ? -11.478 -12.111 -4.111 1.00 60.78 88 GLY A N 1
ATOM 734 C CA . GLY A 1 88 ? -10.194 -12.344 -3.454 1.00 60.78 88 GLY A CA 1
ATOM 735 C C . GLY A 1 88 ? -8.969 -12.047 -4.324 1.00 60.78 88 GLY A C 1
ATOM 736 O O . GLY A 1 88 ? -9.053 -11.788 -5.529 1.00 60.78 88 GLY A O 1
ATOM 737 N N . VAL A 1 89 ? -7.791 -12.146 -3.702 1.00 66.00 89 VAL A N 1
ATOM 738 C CA . VAL A 1 89 ? -6.477 -11.950 -4.343 1.00 66.00 89 VAL A CA 1
ATOM 739 C C . VAL A 1 89 ? -6.274 -12.839 -5.572 1.00 66.00 89 VAL A C 1
ATOM 741 O O . VAL A 1 89 ? -5.618 -12.425 -6.523 1.00 66.00 89 VAL A O 1
ATOM 744 N N . LYS A 1 90 ? -6.881 -14.031 -5.617 1.00 66.81 90 LYS A N 1
ATOM 745 C CA . LYS A 1 90 ? -6.739 -14.973 -6.741 1.00 66.81 90 LYS A CA 1
ATOM 746 C C . LYS A 1 90 ? -7.156 -14.374 -8.090 1.00 66.81 90 LYS A C 1
ATOM 748 O O . LYS A 1 90 ? -6.458 -14.586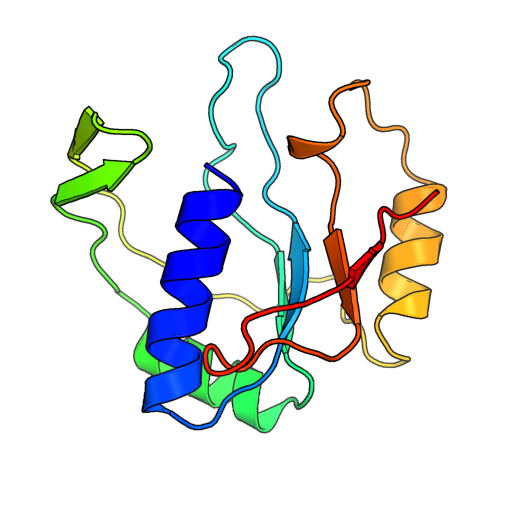 -9.074 1.00 66.81 90 LYS A O 1
ATOM 753 N N . ALA A 1 91 ? -8.219 -13.569 -8.137 1.00 69.00 91 ALA A N 1
ATOM 754 C CA . ALA A 1 91 ? -8.665 -12.939 -9.383 1.00 69.00 91 ALA A CA 1
ATOM 755 C C . ALA A 1 91 ? -7.745 -11.790 -9.836 1.00 69.00 91 ALA A C 1
ATOM 757 O O . ALA A 1 91 ? -7.521 -11.599 -11.032 1.00 69.00 91 ALA A O 1
ATOM 758 N N . LEU A 1 92 ? -7.167 -11.045 -8.884 1.00 71.81 92 LEU A N 1
ATOM 759 C CA . LEU A 1 92 ? -6.098 -10.080 -9.173 1.00 71.81 92 LEU A CA 1
ATOM 760 C C . LEU A 1 92 ? -4.889 -10.803 -9.770 1.00 71.81 92 LEU A C 1
ATOM 762 O O . LEU A 1 92 ? -4.349 -10.378 -10.789 1.00 71.81 92 LEU A O 1
ATOM 766 N N . VAL A 1 93 ? -4.515 -11.928 -9.166 1.00 68.62 93 VAL A N 1
ATOM 767 C CA . VAL A 1 93 ? -3.384 -12.756 -9.579 1.00 68.62 93 VAL A CA 1
ATOM 768 C C . VAL A 1 93 ? -3.577 -13.304 -10.980 1.00 68.62 93 VAL A C 1
ATOM 770 O O . VAL A 1 93 ? -2.728 -13.033 -11.814 1.00 68.62 93 VAL A O 1
ATOM 773 N N . GLU A 1 94 ? -4.678 -13.992 -11.286 1.00 70.50 94 GLU A N 1
ATOM 774 C CA . GLU A 1 94 ? -4.936 -14.525 -12.635 1.00 70.50 94 GLU A CA 1
ATOM 775 C C . GLU A 1 94 ? -4.851 -13.450 -13.719 1.00 70.50 94 GLU A C 1
ATOM 777 O O . GLU A 1 94 ? -4.290 -13.665 -14.794 1.00 70.50 94 GLU A O 1
ATOM 782 N N . ARG A 1 95 ? -5.345 -12.247 -13.427 1.00 71.56 95 ARG A N 1
ATOM 783 C CA . ARG A 1 95 ? -5.276 -11.145 -14.380 1.00 71.56 95 ARG A CA 1
ATOM 784 C C . ARG A 1 95 ? -3.857 -10.607 -14.565 1.00 71.56 95 ARG A C 1
ATOM 786 O O . ARG A 1 95 ? -3.490 -10.247 -15.684 1.00 71.56 95 ARG A O 1
ATOM 793 N N . PHE A 1 96 ? -3.058 -10.569 -13.500 1.00 68.75 96 PHE A N 1
ATOM 794 C CA . PHE A 1 96 ? -1.646 -10.204 -13.588 1.00 68.75 96 PHE A CA 1
ATOM 795 C C . PHE A 1 96 ? -0.798 -11.298 -14.245 1.00 68.75 96 PHE A C 1
ATOM 797 O O . PHE A 1 96 ? 0.060 -10.952 -15.044 1.00 68.75 96 PHE A O 1
ATOM 804 N N . LYS A 1 97 ? -1.085 -12.585 -14.015 1.00 68.50 97 LYS A N 1
ATOM 805 C CA . LYS A 1 97 ? -0.451 -13.714 -14.723 1.00 68.50 97 LYS A CA 1
ATOM 806 C C . LYS A 1 97 ? -0.611 -13.599 -16.239 1.00 68.50 97 LYS A C 1
ATOM 808 O O . LYS A 1 97 ? 0.322 -13.828 -16.994 1.00 68.50 97 LYS A O 1
ATOM 813 N N . ASN A 1 98 ? -1.792 -13.170 -16.681 1.00 66.00 98 ASN A N 1
ATOM 814 C CA . ASN A 1 98 ? -2.087 -12.959 -18.099 1.00 66.00 98 ASN A CA 1
ATOM 815 C C . ASN A 1 98 ? -1.557 -11.621 -18.650 1.00 66.00 98 ASN A C 1
ATOM 817 O O . ASN A 1 98 ? -1.724 -11.332 -19.834 1.00 66.00 98 ASN A O 1
ATOM 821 N N . SER A 1 99 ? -0.948 -10.778 -17.812 1.00 65.94 99 SER A N 1
ATOM 822 C CA . SER A 1 99 ? -0.357 -9.508 -18.231 1.00 65.94 99 SER A CA 1
ATOM 823 C C . SER A 1 99 ? 1.130 -9.705 -18.514 1.00 65.94 99 SER A C 1
ATOM 825 O O . SER 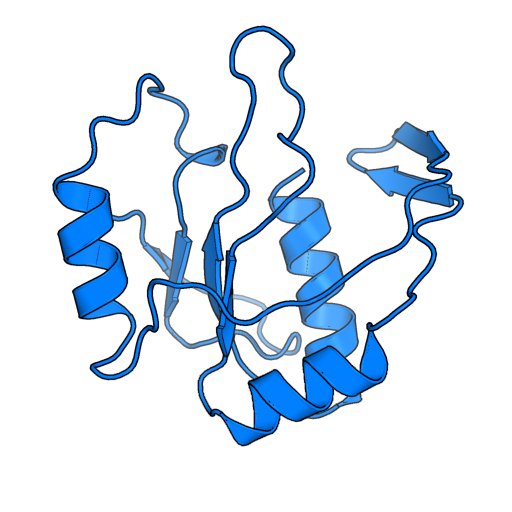A 1 99 ? 1.874 -10.159 -17.651 1.00 65.94 99 SER A O 1
ATOM 827 N N . SER A 1 100 ? 1.605 -9.326 -19.705 1.00 61.72 100 SER A N 1
ATOM 828 C CA . SER A 1 100 ? 3.041 -9.379 -19.995 1.00 61.72 100 SER A CA 1
ATOM 829 C C . SER A 1 100 ? 3.776 -8.314 -19.178 1.00 61.72 100 SER A C 1
ATOM 831 O O . SER A 1 100 ? 3.724 -7.121 -19.500 1.00 61.72 100 SER A O 1
ATOM 833 N N . PHE A 1 101 ? 4.485 -8.719 -18.130 1.00 64.19 101 PHE A N 1
ATOM 834 C CA . PHE A 1 101 ? 5.442 -7.836 -17.479 1.00 64.19 101 PHE A CA 1
ATOM 835 C C . PHE A 1 101 ? 6.726 -7.833 -18.301 1.00 64.19 101 PHE A C 1
ATOM 837 O O . PHE A 1 101 ? 7.372 -8.860 -18.457 1.00 64.19 101 PHE A O 1
ATOM 844 N N . GLN A 1 102 ? 7.131 -6.674 -18.813 1.00 59.44 102 GLN A N 1
ATOM 845 C CA . GLN A 1 102 ? 8.390 -6.528 -19.557 1.00 59.44 102 GLN A CA 1
ATOM 846 C C . GLN A 1 102 ? 9.637 -6.596 -18.647 1.00 59.44 102 GLN A C 1
ATOM 848 O O . GLN A 1 102 ? 10.663 -5.997 -18.965 1.00 59.44 102 GLN A O 1
ATOM 853 N N . CYS A 1 103 ? 9.548 -7.221 -17.468 1.00 64.25 103 CYS A N 1
ATOM 854 C CA . CYS A 1 103 ? 10.612 -7.168 -16.478 1.00 64.25 103 CYS A CA 1
ATOM 855 C C . CYS A 1 103 ? 10.803 -8.464 -15.705 1.00 64.25 103 CYS A C 1
ATOM 857 O O . CYS A 1 103 ? 9.913 -8.921 -14.994 1.00 64.25 103 CYS A O 1
ATOM 859 N N . ASP A 1 104 ? 12.047 -8.932 -15.740 1.00 66.81 104 ASP A N 1
ATOM 860 C CA . ASP A 1 104 ? 12.500 -10.154 -15.078 1.00 66.81 104 ASP A CA 1
ATOM 861 C C . ASP A 1 104 ? 12.903 -9.925 -13.606 1.00 66.81 104 ASP A C 1
ATOM 863 O O . ASP A 1 104 ? 13.363 -10.837 -12.920 1.00 66.81 104 ASP A O 1
ATOM 867 N N . ARG A 1 105 ? 12.769 -8.694 -13.080 1.00 78.25 105 ARG A N 1
ATOM 868 C CA . ARG A 1 105 ? 13.079 -8.4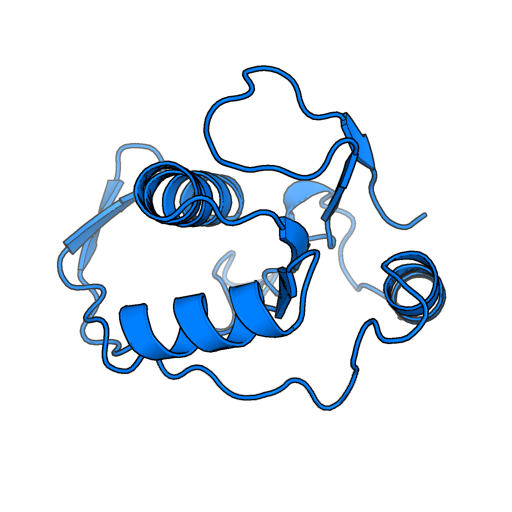02 -11.671 1.00 78.25 105 ARG A CA 1
ATOM 869 C C . ARG A 1 105 ? 11.884 -8.715 -10.783 1.00 78.25 105 ARG A C 1
ATOM 871 O O . ARG A 1 105 ? 10.937 -7.937 -10.706 1.00 78.25 105 ARG A O 1
ATOM 878 N N . LEU A 1 106 ? 12.020 -9.782 -10.001 1.00 79.06 106 LEU A N 1
ATOM 879 C CA . LEU A 1 106 ? 11.041 -10.231 -9.004 1.00 79.06 106 LEU A CA 1
ATOM 880 C C . LEU A 1 106 ? 10.594 -9.125 -8.029 1.00 79.06 106 LEU A C 1
ATOM 882 O O . LEU A 1 106 ? 9.442 -9.090 -7.609 1.00 79.06 106 LEU A O 1
ATOM 886 N N . ASP A 1 107 ? 11.481 -8.182 -7.695 1.00 81.06 107 ASP A N 1
ATOM 887 C CA . ASP A 1 107 ? 11.170 -7.052 -6.808 1.00 81.06 107 ASP A CA 1
ATOM 888 C C . ASP A 1 107 ? 10.182 -6.030 -7.389 1.00 81.06 107 ASP A C 1
ATOM 890 O O . ASP A 1 107 ? 9.682 -5.179 -6.647 1.00 81.06 107 ASP A O 1
ATOM 894 N N . TYR A 1 108 ? 9.945 -6.068 -8.700 1.00 85.31 108 TYR A N 1
ATOM 895 C CA . TYR A 1 108 ? 9.050 -5.153 -9.411 1.00 85.31 108 TYR A CA 1
ATOM 896 C C . TYR A 1 108 ? 7.709 -5.797 -9.764 1.00 85.31 108 TYR A C 1
ATOM 898 O O . TYR A 1 108 ? 6.803 -5.104 -10.228 1.00 85.31 108 TYR A O 1
ATOM 906 N N . LEU A 1 109 ? 7.580 -7.105 -9.543 1.00 85.50 109 LEU A N 1
ATOM 907 C CA . LEU A 1 109 ? 6.333 -7.826 -9.733 1.00 85.50 109 LEU A CA 1
ATOM 908 C C . LEU A 1 109 ? 5.376 -7.566 -8.557 1.00 85.50 109 LEU A C 1
ATOM 910 O O . LEU A 1 109 ? 5.822 -7.221 -7.452 1.00 85.50 109 LEU A O 1
ATOM 914 N N . PRO A 1 110 ? 4.057 -7.727 -8.771 1.00 87.44 110 PRO A N 1
ATOM 915 C CA . PRO A 1 110 ? 3.100 -7.740 -7.677 1.00 87.44 110 PRO A CA 1
ATOM 916 C C . PRO A 1 110 ? 3.467 -8.793 -6.629 1.00 87.44 110 PRO A C 1
ATOM 918 O O . PRO A 1 110 ? 4.068 -9.819 -6.943 1.00 87.44 110 PRO A O 1
ATOM 921 N N . VAL A 1 111 ? 3.076 -8.555 -5.384 1.00 87.50 111 VAL A N 1
ATOM 922 C CA . VAL A 1 111 ? 3.257 -9.502 -4.288 1.00 87.50 111 VAL A CA 1
ATOM 923 C C . VAL A 1 111 ? 1.924 -9.816 -3.634 1.00 87.50 111 VAL A C 1
ATOM 925 O O . VAL A 1 111 ? 1.150 -8.914 -3.320 1.00 87.50 111 VAL A O 1
ATOM 928 N N . ILE A 1 112 ? 1.702 -11.107 -3.412 1.00 88.06 112 ILE A N 1
ATOM 929 C CA . ILE A 1 112 ? 0.673 -11.644 -2.530 1.00 88.06 112 ILE A CA 1
ATOM 930 C C . ILE A 1 112 ? 1.321 -11.941 -1.182 1.00 88.06 112 ILE A C 1
ATOM 932 O O . ILE A 1 112 ? 2.425 -12.494 -1.121 1.00 88.06 112 ILE A O 1
ATOM 936 N N . LEU A 1 113 ? 0.617 -11.592 -0.119 1.00 88.75 113 LEU A N 1
ATOM 937 C CA . LEU A 1 113 ? 1.056 -11.740 1.256 1.00 88.75 113 LEU A CA 1
ATOM 938 C C . LEU A 1 113 ? 0.164 -12.780 1.925 1.00 88.75 113 LEU A C 1
ATOM 940 O O . LEU A 1 113 ? -1.038 -12.567 2.062 1.00 88.75 113 LEU A O 1
ATOM 944 N N . ASP A 1 114 ? 0.760 -13.914 2.281 1.00 87.25 114 ASP A N 1
ATOM 945 C CA . ASP A 1 114 ? 0.062 -15.001 2.961 1.00 87.25 114 ASP A CA 1
ATOM 946 C C . ASP A 1 114 ? 0.893 -15.480 4.172 1.00 87.25 114 ASP A C 1
ATOM 948 O O . ASP A 1 114 ? 2.031 -15.943 3.992 1.00 87.25 114 ASP A O 1
ATOM 952 N N . PRO A 1 115 ? 0.391 -15.320 5.410 1.00 90.50 115 PRO A N 1
ATOM 953 C CA . PRO A 1 115 ? -0.869 -14.647 5.756 1.00 90.50 115 PRO A CA 1
ATOM 954 C C . PRO A 1 115 ? -0.851 -13.136 5.414 1.00 90.50 115 PRO A C 1
ATOM 956 O O . PRO A 1 115 ? 0.229 -12.582 5.168 1.00 90.50 115 PRO A O 1
ATOM 959 N N . PRO A 1 116 ? -2.019 -12.458 5.391 1.00 92.12 116 PRO A N 1
ATOM 960 C CA . PRO A 1 116 ? -2.094 -11.004 5.247 1.00 92.12 116 PRO A CA 1
ATOM 961 C C . PRO A 1 116 ? -1.210 -10.276 6.267 1.00 92.12 116 PRO A C 1
ATOM 963 O O . PRO A 1 116 ? -1.010 -10.752 7.382 1.00 92.12 116 PRO A O 1
ATOM 966 N N . ARG A 1 117 ? -0.680 -9.106 5.897 1.00 93.81 117 ARG A N 1
ATOM 967 C CA . ARG A 1 117 ? 0.144 -8.286 6.797 1.00 93.81 117 ARG A CA 1
ATOM 968 C C . ARG A 1 117 ? -0.706 -7.289 7.563 1.00 93.81 117 ARG A C 1
ATOM 970 O O . ARG A 1 117 ? -1.489 -6.558 6.965 1.00 93.81 117 ARG A O 1
ATOM 977 N N . ASN A 1 118 ? -0.439 -7.193 8.861 1.00 93.88 118 ASN A N 1
ATOM 978 C CA . ASN A 1 118 ? -0.943 -6.158 9.770 1.00 93.88 118 ASN A CA 1
ATOM 979 C C . ASN A 1 118 ? 0.179 -5.296 10.385 1.00 93.88 118 ASN A C 1
ATOM 981 O O . ASN A 1 118 ? -0.098 -4.416 11.189 1.00 93.88 118 ASN A O 1
ATOM 985 N N . GLY A 1 119 ? 1.448 -5.555 10.049 1.00 91.62 119 GLY A N 1
ATOM 986 C CA . GLY A 1 119 ? 2.613 -4.876 10.631 1.00 91.62 119 GLY A CA 1
ATOM 987 C C . GLY A 1 119 ? 3.108 -5.417 11.981 1.00 91.62 119 GLY A C 1
ATOM 988 O O . GLY A 1 119 ? 4.075 -4.887 12.533 1.00 91.62 119 GLY A O 1
ATOM 989 N N . CYS A 1 120 ? 2.498 -6.477 12.519 1.00 86.62 120 CYS A N 1
ATOM 990 C CA . CYS A 1 120 ? 2.960 -7.171 13.727 1.00 86.62 120 CYS A CA 1
ATOM 991 C C . CYS A 1 120 ? 3.817 -8.408 13.415 1.00 86.62 120 CYS A C 1
ATOM 993 O O . CYS A 1 120 ? 4.725 -8.736 14.185 1.00 86.62 120 CYS A O 1
ATOM 995 N N . ASP A 1 121 ? 3.565 -9.073 12.288 1.00 76.75 121 ASP A N 1
ATOM 996 C CA . ASP A 1 121 ? 4.204 -10.345 11.955 1.00 76.75 121 ASP A CA 1
ATOM 997 C C . ASP A 1 121 ? 5.602 -10.182 11.346 1.00 76.75 121 ASP A C 1
ATOM 999 O O . ASP A 1 121 ? 5.842 -9.375 10.448 1.00 76.75 121 ASP A O 1
ATOM 1003 N N . ARG A 1 122 ? 6.552 -10.999 11.821 1.00 62.03 122 ARG A N 1
ATOM 1004 C CA . ARG A 1 122 ? 7.950 -10.989 11.344 1.00 62.03 122 ARG A CA 1
ATOM 1005 C C . ARG A 1 122 ? 8.179 -11.830 10.087 1.00 62.03 122 ARG A C 1
ATOM 1007 O O . ARG A 1 122 ? 9.236 -11.710 9.472 1.00 62.03 122 ARG A O 1
ATOM 1014 N N . VAL A 1 123 ? 7.235 -12.702 9.726 1.00 59.19 123 VAL A N 1
ATOM 1015 C CA . VAL A 1 123 ? 7.389 -13.665 8.628 1.00 59.19 123 VAL A CA 1
ATOM 1016 C C . VAL A 1 123 ? 6.114 -13.703 7.797 1.00 59.19 123 VAL A C 1
ATOM 1018 O O . VAL A 1 123 ? 5.108 -14.264 8.213 1.00 59.19 123 VAL A O 1
ATOM 1021 N N . THR A 1 124 ? 6.187 -13.160 6.587 1.00 63.28 124 THR A N 1
ATOM 1022 C CA . THR A 1 124 ? 5.137 -13.302 5.575 1.00 63.28 124 THR A CA 1
ATOM 1023 C C . THR A 1 124 ? 5.711 -14.044 4.382 1.00 63.28 124 THR A C 1
ATOM 1025 O O . THR A 1 124 ? 6.793 -13.691 3.900 1.00 63.28 124 THR A O 1
ATOM 1028 N N . ARG A 1 125 ? 4.999 -15.054 3.869 1.00 71.81 125 ARG A N 1
ATOM 1029 C CA . ARG A 1 125 ? 5.387 -15.665 2.597 1.00 71.81 125 ARG A CA 1
ATOM 1030 C C . ARG A 1 125 ? 4.966 -14.726 1.476 1.00 71.81 125 ARG A C 1
ATOM 1032 O O . ARG A 1 125 ? 3.789 -14.421 1.301 1.00 71.81 125 ARG A O 1
ATOM 1039 N N . ILE A 1 126 ? 5.960 -14.253 0.736 1.00 72.06 126 ILE A N 1
ATOM 1040 C CA . ILE A 1 126 ? 5.772 -13.453 -0.469 1.00 72.06 126 ILE A CA 1
ATOM 1041 C C . ILE A 1 126 ? 5.582 -14.429 -1.623 1.00 72.06 126 ILE A C 1
ATOM 1043 O O . ILE A 1 126 ? 6.540 -15.069 -2.057 1.00 72.06 126 ILE A O 1
ATOM 1047 N N . HIS A 1 127 ? 4.355 -14.528 -2.124 1.00 71.69 127 HIS A N 1
ATOM 1048 C CA . HIS A 1 127 ? 4.080 -15.258 -3.356 1.00 71.69 127 HIS A CA 1
ATOM 1049 C C . HIS A 1 127 ? 4.050 -14.261 -4.513 1.00 71.69 127 HIS A C 1
ATOM 1051 O O . HIS A 1 127 ? 3.330 -13.260 -4.478 1.00 71.69 127 HIS A O 1
ATOM 1057 N N . LEU A 1 128 ? 4.856 -14.520 -5.537 1.00 67.25 128 LEU A N 1
ATOM 1058 C CA . LEU A 1 128 ? 4.796 -13.770 -6.786 1.00 67.25 128 LEU A CA 1
ATOM 1059 C C . LEU A 1 128 ? 3.724 -14.412 -7.677 1.00 67.25 128 LEU A C 1
ATOM 1061 O O . LEU A 1 128 ? 3.636 -15.643 -7.709 1.00 67.25 128 LEU A O 1
ATOM 1065 N N . PRO A 1 129 ? 2.890 -13.624 -8.373 1.00 60.75 129 PRO A N 1
ATOM 10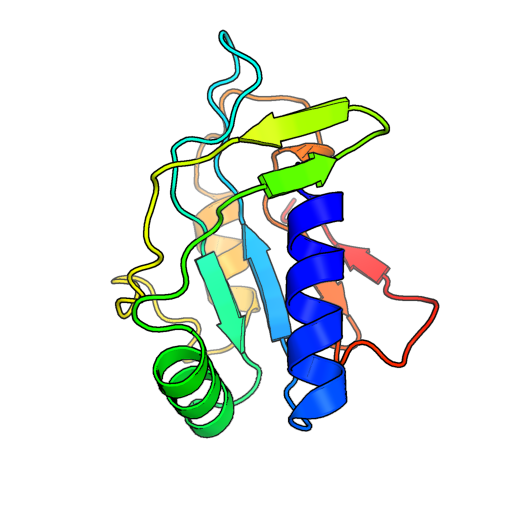66 C CA . PRO A 1 129 ? 1.957 -14.165 -9.347 1.00 60.75 129 PRO A CA 1
ATOM 1067 C C . PRO A 1 129 ? 2.772 -14.776 -10.498 1.00 60.75 129 PRO A C 1
ATOM 1069 O O . PRO A 1 129 ? 3.323 -14.039 -11.308 1.00 60.75 129 PRO A O 1
ATOM 1072 N N . LEU A 1 130 ? 2.904 -16.109 -10.499 1.00 53.28 130 LEU A N 1
ATOM 1073 C CA . LEU A 1 130 ? 3.498 -16.897 -11.590 1.00 53.28 130 LEU A CA 1
ATOM 1074 C C . LEU A 1 130 ? 2.572 -16.945 -12.796 1.00 53.28 130 LEU A C 1
ATOM 1076 O O . LEU A 1 130 ? 1.501 -17.573 -12.623 1.00 53.28 130 LEU A O 1
#